Protein AF-A0A358GCY8-F1 (afdb_monomer_lite)

Secondary structure (DSSP, 8-state):
-----EEEEEEEEETTTTEEEEEETTEEEEEEHHHHHHH-TTS-TT-SEEEEEEEHHHHHHHHHHHHHT-TT-EEEEEEEEGGGTSEEEEEETTT--EEEE-HHHHHHHHT--TT--EEEEEE-HHHHHHHT---TTS---S---------

Sequence (151 aa):
MKIVPTVTLPYTRDRIAASFIVTLNGIERNIPYNLFLSLFPRINSRNRTANVEASAAELEALSVIADISDPLSSRITYELSERHGGNFVVTHMSSGQQLVCLPGAFRRIAGVSNRAVSGTATLSATKLAEVGFIIEGGNNNDCNYQYANYA

Structure (mmCIF, N/CA/C/O backbone):
data_AF-A0A358GCY8-F1
#
_entry.id   AF-A0A358GCY8-F1
#
loop_
_atom_site.group_PDB
_atom_site.id
_atom_site.type_symbol
_atom_site.label_atom_id
_atom_site.label_alt_id
_atom_site.label_comp_id
_atom_site.label_asym_id
_atom_site.label_entity_id
_atom_site.label_seq_id
_atom_site.pdbx_PDB_ins_code
_atom_site.Cartn_x
_atom_site.Cartn_y
_atom_site.Cartn_z
_atom_site.occupancy
_atom_site.B_iso_or_equiv
_atom_site.auth_seq_id
_atom_site.auth_comp_id
_atom_site.auth_asym_id
_atom_site.auth_atom_id
_atom_site.pdbx_PDB_model_num
ATOM 1 N N . MET A 1 1 ? -32.817 -8.575 23.057 1.00 46.72 1 MET A N 1
ATOM 2 C CA . MET A 1 1 ? -31.649 -7.715 22.774 1.00 46.72 1 MET A CA 1
ATOM 3 C C . MET A 1 1 ? -30.432 -8.636 22.724 1.00 46.72 1 MET A C 1
ATOM 5 O O . MET A 1 1 ? -30.115 -9.226 23.746 1.00 46.72 1 MET A O 1
ATOM 9 N N . LYS A 1 2 ? -29.862 -8.916 21.542 1.00 55.50 2 LYS A N 1
ATOM 10 C CA . LYS A 1 2 ? -28.683 -9.797 21.423 1.00 55.50 2 LYS A CA 1
ATOM 11 C C . LYS A 1 2 ? -27.443 -8.954 21.711 1.00 55.50 2 LYS A C 1
ATOM 13 O O . LYS A 1 2 ? -27.192 -7.999 20.986 1.00 55.50 2 LYS A O 1
ATOM 18 N N . ILE A 1 3 ? -26.713 -9.285 22.771 1.00 63.44 3 ILE A N 1
ATOM 19 C CA . ILE A 1 3 ? -25.400 -8.697 23.039 1.00 63.44 3 ILE A CA 1
ATOM 20 C C . ILE A 1 3 ? -24.442 -9.348 22.040 1.00 63.44 3 ILE A C 1
ATOM 22 O O . ILE A 1 3 ? -24.233 -10.559 22.089 1.00 63.44 3 ILE A O 1
ATOM 26 N N . VAL A 1 4 ? -23.945 -8.571 21.079 1.00 70.94 4 VAL A N 1
ATOM 27 C CA . VAL A 1 4 ? -22.895 -9.027 20.163 1.00 70.94 4 VAL A CA 1
ATOM 28 C C . VAL A 1 4 ? -21.564 -8.784 20.872 1.00 70.94 4 VAL A C 1
ATOM 30 O O . VAL A 1 4 ? -21.340 -7.655 21.308 1.00 70.94 4 VAL A O 1
ATOM 33 N N . PRO A 1 5 ? -20.706 -9.802 21.040 1.00 73.94 5 PRO A N 1
ATOM 34 C CA . PRO A 1 5 ? -19.403 -9.604 21.658 1.00 73.94 5 PRO A CA 1
ATOM 35 C C . PRO A 1 5 ? -18.565 -8.645 20.805 1.00 73.94 5 PRO A C 1
ATOM 37 O O . PRO A 1 5 ? -18.446 -8.829 19.590 1.00 73.94 5 PRO A O 1
ATOM 40 N N . THR A 1 6 ? -18.006 -7.624 21.451 1.00 83.25 6 THR A N 1
ATOM 41 C CA . THR A 1 6 ? -17.126 -6.625 20.841 1.00 83.25 6 THR A CA 1
ATOM 42 C C . THR A 1 6 ? -15.740 -6.674 21.474 1.00 83.25 6 THR A C 1
ATOM 44 O O . THR A 1 6 ? -15.575 -7.020 22.644 1.00 83.25 6 THR A O 1
ATOM 47 N N . VAL A 1 7 ? -14.728 -6.348 20.676 1.00 86.62 7 VAL A N 1
ATOM 48 C CA . VAL A 1 7 ? -13.330 -6.225 21.088 1.00 86.62 7 VAL A CA 1
ATOM 49 C C . VAL A 1 7 ? -12.910 -4.775 20.908 1.00 86.62 7 VAL A C 1
ATOM 51 O O . VAL A 1 7 ? -13.190 -4.160 19.881 1.00 86.62 7 VAL A O 1
ATOM 54 N N . THR A 1 8 ? -12.217 -4.228 21.900 1.00 90.00 8 THR A N 1
ATOM 55 C CA . THR A 1 8 ? -11.660 -2.878 21.820 1.00 90.00 8 THR A CA 1
ATOM 56 C C . THR A 1 8 ? -10.410 -2.882 20.944 1.00 90.00 8 THR A C 1
ATOM 58 O O . THR A 1 8 ? -9.398 -3.481 21.302 1.00 90.00 8 THR A O 1
ATOM 61 N N . LEU A 1 9 ? -10.474 -2.186 19.812 1.00 90.38 9 LEU A N 1
ATOM 62 C CA . LEU A 1 9 ? -9.393 -2.050 18.846 1.00 90.38 9 LEU A CA 1
ATOM 63 C C . LEU A 1 9 ? -8.826 -0.619 18.884 1.00 90.38 9 LEU A C 1
ATOM 65 O O . LEU A 1 9 ? -9.556 0.330 18.575 1.00 90.38 9 LEU A O 1
ATOM 69 N N . PRO A 1 10 ? -7.543 -0.427 19.238 1.00 91.56 10 PRO A N 1
ATOM 70 C CA . PRO A 1 10 ? -6.893 0.868 19.101 1.00 91.56 10 PRO A CA 1
ATOM 71 C C . PRO A 1 10 ? -6.637 1.191 17.626 1.00 91.56 10 PRO A C 1
ATOM 73 O O . PRO A 1 10 ? -6.293 0.317 16.828 1.00 91.56 10 PRO A O 1
ATOM 76 N N . TYR A 1 11 ? -6.769 2.467 17.271 1.00 90.94 11 TYR A N 1
ATOM 77 C CA . TYR A 1 11 ? -6.445 2.965 15.942 1.00 90.94 11 TYR A CA 1
ATOM 78 C C . TYR A 1 11 ? -5.690 4.295 16.004 1.00 90.94 11 TYR A C 1
ATOM 80 O O . TYR A 1 11 ? -5.930 5.140 16.872 1.00 90.94 11 TYR A O 1
ATOM 88 N N . THR A 1 12 ? -4.824 4.513 15.017 1.00 91.44 12 THR A N 1
ATOM 89 C CA . THR A 1 12 ? -4.105 5.771 14.790 1.00 91.44 12 THR A CA 1
ATOM 90 C C . THR A 1 12 ? -4.379 6.266 13.382 1.00 91.44 12 THR A C 1
ATOM 9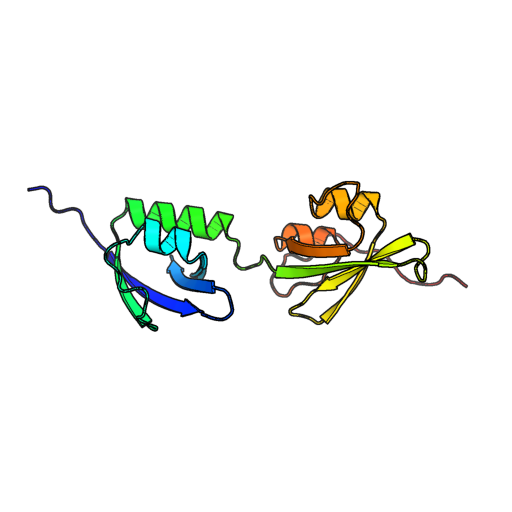2 O O . THR A 1 12 ? -4.308 5.513 12.423 1.00 91.44 12 THR A O 1
ATOM 95 N N . ARG A 1 13 ? -4.679 7.548 13.217 1.00 86.19 13 ARG A N 1
ATOM 96 C CA . ARG A 1 13 ? -4.848 8.166 11.906 1.00 86.19 13 ARG A CA 1
ATOM 97 C C . ARG A 1 13 ? -3.495 8.586 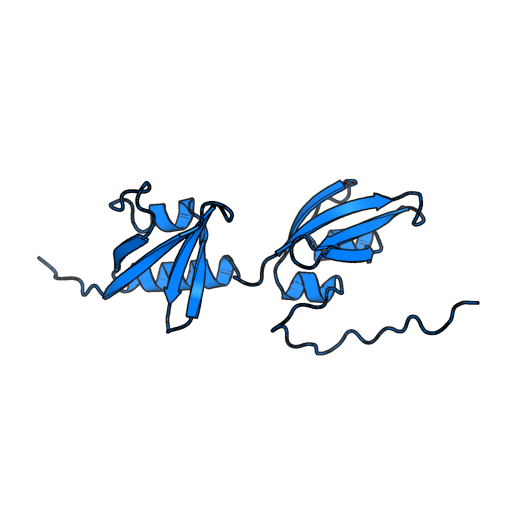11.342 1.00 86.19 13 ARG A C 1
ATOM 99 O O . ARG A 1 13 ? -2.840 9.463 11.910 1.00 86.19 13 ARG A O 1
ATOM 106 N N . ASP A 1 14 ? -3.157 8.063 10.171 1.00 79.75 14 ASP A N 1
ATOM 107 C CA . ASP A 1 14 ? -2.055 8.549 9.351 1.00 79.75 14 ASP A CA 1
ATOM 108 C C . ASP A 1 14 ? -2.592 9.515 8.283 1.00 79.75 14 ASP A C 1
ATOM 110 O O . ASP A 1 14 ? -3.334 9.158 7.366 1.00 79.75 14 ASP A O 1
ATOM 114 N N . ARG A 1 15 ? -2.241 10.797 8.423 1.00 74.12 15 ARG A N 1
ATOM 115 C CA . ARG A 1 15 ? -2.663 11.833 7.471 1.00 74.12 15 ARG A CA 1
ATOM 116 C C . ARG A 1 15 ? -1.856 11.810 6.181 1.00 74.12 15 ARG A C 1
ATOM 118 O O . ARG A 1 15 ? -2.380 12.265 5.171 1.00 74.12 15 ARG A O 1
ATOM 125 N N . ILE A 1 16 ? -0.616 11.329 6.225 1.00 68.12 16 ILE A N 1
ATOM 126 C CA . ILE A 1 16 ? 0.282 11.306 5.070 1.00 68.12 16 ILE A CA 1
ATOM 127 C C . ILE A 1 16 ? -0.162 10.188 4.128 1.00 68.12 16 ILE A C 1
ATOM 129 O O . ILE A 1 16 ? -0.359 10.431 2.939 1.00 68.12 16 ILE A O 1
ATOM 133 N N . ALA A 1 17 ? -0.409 8.997 4.676 1.00 63.50 17 ALA A N 1
ATOM 134 C CA . ALA A 1 17 ? -0.903 7.849 3.917 1.00 63.50 17 ALA A CA 1
ATOM 135 C C . ALA A 1 17 ? -2.422 7.879 3.651 1.00 63.50 17 ALA A C 1
ATOM 137 O O . ALA A 1 17 ? -2.934 7.029 2.927 1.00 63.50 17 ALA A O 1
ATOM 138 N N . ALA A 1 18 ? -3.146 8.866 4.199 1.00 79.88 18 ALA A N 1
ATOM 139 C CA . ALA A 1 18 ? -4.605 8.978 4.120 1.00 79.88 18 ALA A CA 1
ATOM 140 C C . ALA A 1 18 ? -5.323 7.691 4.574 1.00 79.88 18 ALA A C 1
ATOM 142 O O . ALA A 1 18 ? -6.187 7.142 3.883 1.00 79.88 18 ALA A O 1
ATOM 143 N N . SER A 1 19 ? -4.964 7.221 5.766 1.00 85.19 19 SER A N 1
ATOM 144 C CA . SER A 1 19 ? -5.374 5.918 6.274 1.00 85.19 19 SER A CA 1
ATOM 145 C C . SER A 1 19 ? -5.447 5.860 7.800 1.00 85.19 19 SER A C 1
ATOM 147 O O . SER A 1 19 ? -5.128 6.819 8.510 1.00 85.19 19 SER A O 1
ATOM 149 N N . PHE A 1 20 ? -5.923 4.728 8.306 1.00 87.31 20 PHE A N 1
ATOM 150 C CA . PHE A 1 20 ? -5.894 4.372 9.714 1.00 87.31 20 PHE A CA 1
ATOM 151 C C . PHE A 1 20 ? -4.997 3.159 9.923 1.00 87.31 20 PHE A C 1
ATOM 153 O O . PHE A 1 20 ? -5.111 2.160 9.224 1.00 87.31 20 PHE A O 1
ATOM 160 N N . ILE A 1 21 ? -4.118 3.254 10.906 1.00 86.75 21 ILE A N 1
ATOM 161 C CA . ILE A 1 21 ? -3.272 2.173 11.382 1.00 86.75 21 ILE A CA 1
ATOM 162 C C . ILE A 1 21 ? -4.012 1.486 12.526 1.00 86.75 21 ILE A C 1
ATOM 164 O O . ILE A 1 21 ? -4.420 2.148 13.483 1.00 86.75 21 ILE A O 1
ATOM 168 N N . VAL A 1 22 ? -4.183 0.174 12.421 1.00 89.25 22 VAL A N 1
ATOM 169 C CA . VAL A 1 22 ? -4.784 -0.684 13.450 1.00 89.25 22 VAL A CA 1
ATOM 170 C C . VAL A 1 22 ? -3.904 -1.894 13.704 1.00 89.25 22 VAL A C 1
ATOM 172 O O . VAL A 1 22 ? -3.204 -2.346 12.803 1.00 89.25 22 VAL A O 1
ATOM 175 N N . THR A 1 23 ? -3.963 -2.457 14.906 1.00 84.06 23 THR A N 1
ATOM 176 C CA . THR A 1 23 ? -3.241 -3.693 15.228 1.00 84.06 23 THR A CA 1
ATOM 177 C C . THR A 1 23 ? -4.190 -4.883 15.133 1.00 84.06 23 THR A C 1
ATOM 179 O O . THR A 1 23 ? -5.062 -5.054 15.980 1.00 84.06 23 THR A O 1
ATOM 182 N N . LEU A 1 24 ? -4.015 -5.722 14.113 1.00 82.88 24 LEU A N 1
ATOM 183 C CA . LEU A 1 24 ? -4.787 -6.950 13.909 1.00 82.88 24 LEU A CA 1
ATOM 184 C C . LEU A 1 24 ? -3.878 -8.154 14.142 1.00 82.88 24 LEU A C 1
ATOM 186 O O . LEU A 1 24 ? -2.825 -8.260 13.518 1.00 82.88 24 LEU A O 1
ATOM 190 N N . ASN A 1 25 ? -4.264 -9.058 15.048 1.00 79.25 25 ASN A N 1
ATOM 191 C CA . ASN A 1 25 ? -3.479 -10.251 15.405 1.00 79.25 25 ASN A CA 1
ATOM 192 C C . ASN A 1 25 ? -2.009 -9.943 15.768 1.00 79.25 25 ASN A C 1
ATOM 194 O O . ASN A 1 25 ? -1.106 -10.705 15.438 1.00 79.25 25 ASN A O 1
ATOM 198 N N . GLY A 1 26 ? -1.764 -8.802 16.422 1.00 73.69 26 GLY A N 1
ATOM 199 C CA . GLY A 1 26 ? -0.418 -8.353 16.799 1.00 73.69 26 GLY A CA 1
ATOM 200 C C . GLY A 1 26 ? 0.391 -7.695 15.675 1.00 73.69 26 GLY A C 1
ATOM 201 O O . GLY A 1 26 ? 1.536 -7.324 15.907 1.00 73.69 26 GLY A O 1
ATOM 202 N N . ILE A 1 27 ? -0.187 -7.517 14.484 1.00 76.88 27 ILE A N 1
ATOM 203 C CA . ILE A 1 27 ? 0.464 -6.898 13.323 1.00 76.88 27 ILE A CA 1
ATOM 204 C C . ILE A 1 27 ? -0.201 -5.554 13.031 1.00 76.88 27 ILE A C 1
ATOM 206 O O . ILE A 1 27 ? -1.427 -5.465 12.946 1.00 76.88 27 ILE A O 1
ATOM 210 N N . GLU A 1 28 ? 0.596 -4.502 12.848 1.00 80.69 28 GLU A N 1
ATOM 211 C CA . GLU A 1 28 ? 0.080 -3.216 12.382 1.00 80.69 28 GLU A CA 1
ATOM 212 C C . GLU A 1 28 ? -0.337 -3.297 10.913 1.00 80.69 28 GLU A C 1
ATOM 214 O O . GLU A 1 28 ? 0.402 -3.759 10.044 1.00 80.69 28 GLU A O 1
ATOM 219 N N . ARG A 1 29 ? -1.554 -2.844 10.634 1.00 82.00 29 ARG A N 1
ATOM 220 C CA . ARG A 1 29 ? -2.166 -2.851 9.311 1.00 82.00 29 ARG A CA 1
ATOM 221 C C . ARG A 1 29 ? -2.648 -1.460 8.967 1.00 82.00 29 ARG A C 1
ATOM 223 O O . ARG A 1 29 ? -3.204 -0.753 9.805 1.00 82.00 29 ARG A O 1
ATOM 230 N N . ASN A 1 30 ? -2.441 -1.094 7.711 1.00 83.38 30 ASN A N 1
ATOM 231 C CA . ASN A 1 30 ? -2.811 0.199 7.175 1.00 83.38 30 ASN A CA 1
ATOM 232 C C . ASN A 1 30 ? -4.130 0.055 6.400 1.00 83.38 30 ASN A C 1
ATOM 234 O O . ASN A 1 30 ? -4.216 -0.705 5.439 1.00 83.38 30 ASN A O 1
ATOM 238 N N . ILE A 1 31 ? -5.176 0.737 6.860 1.00 86.56 31 ILE A N 1
ATOM 239 C CA . ILE A 1 31 ? -6.539 0.625 6.340 1.00 86.56 31 ILE A CA 1
ATOM 240 C C . ILE A 1 31 ? -6.924 1.950 5.681 1.00 86.56 31 ILE A C 1
ATOM 242 O O . ILE A 1 31 ? -6.936 2.984 6.358 1.00 86.56 31 ILE A O 1
ATOM 246 N N . PRO A 1 32 ? -7.289 1.960 4.388 1.00 87.00 32 PRO A N 1
ATOM 247 C CA . PRO A 1 32 ? -7.704 3.173 3.701 1.00 87.00 32 PRO A CA 1
ATOM 248 C C . PRO A 1 32 ? -8.830 3.893 4.440 1.00 87.00 32 PRO A C 1
ATOM 250 O O . PRO A 1 32 ? -9.796 3.277 4.894 1.00 87.00 32 PRO A O 1
ATOM 253 N N . TYR A 1 33 ? -8.726 5.219 4.517 1.00 86.12 33 TYR A N 1
ATOM 254 C CA . TYR A 1 33 ? -9.609 6.055 5.332 1.00 86.12 33 TYR A CA 1
ATOM 255 C C . TYR A 1 33 ? -11.103 5.795 5.090 1.00 86.12 33 TYR A C 1
ATOM 257 O O . TYR A 1 33 ? -11.872 5.636 6.037 1.00 86.12 33 TYR A O 1
ATOM 265 N N . ASN A 1 34 ? -11.506 5.698 3.820 1.00 86.81 34 ASN A N 1
ATOM 266 C CA . ASN A 1 34 ? -12.903 5.480 3.442 1.00 86.81 34 ASN A CA 1
ATOM 267 C C . ASN A 1 34 ? -13.412 4.100 3.872 1.00 86.81 34 ASN A C 1
ATOM 269 O O . ASN A 1 34 ? -14.548 3.984 4.322 1.00 86.81 34 ASN A O 1
ATOM 273 N N . LEU A 1 35 ? -12.568 3.070 3.768 1.00 89.25 35 LEU A N 1
ATOM 274 C CA . LEU A 1 35 ? -12.932 1.707 4.148 1.00 89.25 35 LEU A CA 1
ATOM 275 C C . LEU A 1 35 ? -13.051 1.586 5.667 1.00 89.25 35 LEU A C 1
ATOM 277 O O . LEU A 1 35 ? -14.035 1.043 6.164 1.00 89.25 35 LEU A O 1
ATOM 281 N N . PHE A 1 36 ? -12.12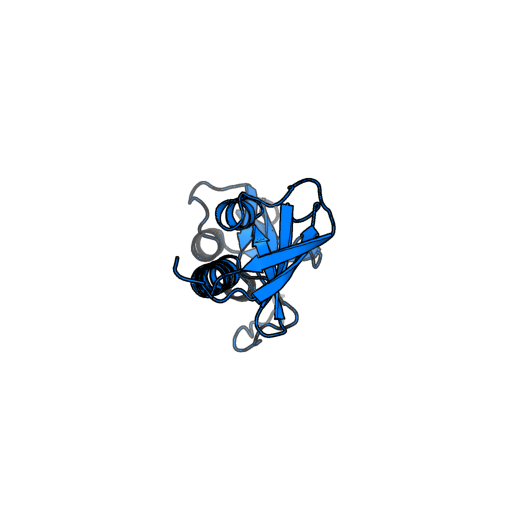0 2.189 6.408 1.00 90.88 36 PHE A N 1
ATOM 282 C CA . PHE A 1 36 ? -12.176 2.206 7.866 1.00 90.88 36 PHE A CA 1
ATOM 283 C C . PHE A 1 36 ? -13.441 2.905 8.388 1.00 90.88 36 PHE A C 1
ATOM 285 O O . PHE A 1 36 ? -14.165 2.352 9.212 1.00 90.88 36 PHE A O 1
ATOM 292 N N . LEU A 1 37 ? -13.759 4.098 7.872 1.00 91.12 37 LEU A N 1
ATOM 293 C CA . LEU A 1 37 ? -14.963 4.831 8.283 1.00 91.12 37 LEU A CA 1
ATOM 294 C C . LEU A 1 37 ? -16.266 4.175 7.813 1.00 91.12 37 LEU A C 1
ATOM 296 O O . LEU A 1 37 ? -17.301 4.396 8.437 1.00 91.12 37 LEU A O 1
ATOM 300 N N . SER A 1 38 ? -16.233 3.373 6.744 1.00 90.00 38 SER A N 1
ATOM 301 C CA . SER A 1 38 ? -17.403 2.599 6.311 1.00 90.00 38 SER A CA 1
ATOM 302 C C . SER A 1 38 ? -17.753 1.478 7.290 1.00 90.00 38 SER A C 1
ATOM 304 O O . SER A 1 38 ? -18.933 1.217 7.512 1.00 90.00 38 SER A O 1
ATOM 306 N N . LEU A 1 39 ? -16.738 0.870 7.915 1.00 91.06 39 LEU A N 1
ATOM 307 C CA . LEU A 1 39 ? -16.926 -0.131 8.963 1.00 91.06 39 LEU A CA 1
ATOM 308 C C . LEU A 1 39 ? -17.310 0.518 10.291 1.00 91.06 39 LEU A C 1
ATOM 310 O O . LEU A 1 39 ? -18.172 0.011 10.998 1.00 91.06 39 LEU A O 1
ATOM 314 N N . PHE A 1 40 ? -16.729 1.678 10.602 1.00 91.50 40 PHE A N 1
ATOM 315 C CA . PHE A 1 40 ? -16.958 2.362 11.872 1.00 91.50 40 PHE A CA 1
ATOM 316 C C . PHE A 1 40 ? -17.483 3.790 11.681 1.00 91.50 40 PHE A C 1
ATOM 318 O O . PHE A 1 40 ? -16.805 4.766 12.025 1.00 91.50 40 PHE A O 1
ATOM 325 N N . PRO A 1 41 ? -18.732 3.956 11.208 1.00 87.06 41 PRO A N 1
ATOM 326 C CA . PRO A 1 41 ? -19.297 5.272 10.899 1.00 87.06 41 PRO A CA 1
ATOM 327 C C . PRO A 1 41 ? -19.490 6.157 12.139 1.00 87.06 41 PRO A C 1
ATOM 329 O O . PRO A 1 41 ? -19.689 7.363 12.027 1.00 87.06 41 PRO A O 1
ATOM 332 N N . ARG A 1 42 ? -19.438 5.563 13.337 1.00 84.38 42 ARG A N 1
ATOM 333 C CA . ARG A 1 42 ? -19.601 6.257 14.623 1.00 84.38 42 ARG A CA 1
ATOM 334 C C . ARG A 1 42 ? -18.324 6.953 15.093 1.00 84.38 42 ARG A C 1
ATOM 336 O O . ARG A 1 42 ? -18.369 7.725 16.049 1.00 84.38 42 ARG A O 1
ATOM 343 N N . ILE A 1 43 ? -17.187 6.673 14.461 1.00 86.31 43 ILE A N 1
ATOM 344 C CA . ILE A 1 43 ? -15.911 7.263 14.848 1.00 86.31 43 ILE A CA 1
ATOM 345 C C . ILE A 1 43 ? -15.853 8.728 14.412 1.00 86.31 43 ILE A C 1
ATOM 347 O O . ILE A 1 43 ? -16.130 9.077 13.264 1.00 86.31 43 ILE A O 1
ATOM 351 N N . ASN A 1 44 ? -15.387 9.596 15.313 1.00 83.12 44 ASN A N 1
ATOM 352 C CA . ASN A 1 44 ? -15.020 10.953 14.935 1.00 83.12 44 ASN A CA 1
ATOM 353 C C . ASN A 1 44 ? -13.726 10.939 14.114 1.00 83.12 44 ASN A C 1
ATOM 355 O O . ASN A 1 44 ? -12.624 10.745 14.632 1.00 83.12 44 ASN A O 1
ATOM 359 N N . SER A 1 45 ? -13.864 11.222 12.825 1.00 76.94 45 SER A N 1
ATOM 360 C CA . SER A 1 45 ? -12.777 11.187 11.853 1.00 76.94 45 SER A CA 1
ATOM 361 C C . SER A 1 45 ? -11.665 12.224 12.113 1.00 76.94 45 SER A C 1
ATOM 363 O O . SER A 1 45 ? -10.579 12.155 11.527 1.00 76.94 45 SER A O 1
ATOM 365 N N . ARG A 1 46 ? -11.905 13.209 12.992 1.00 81.00 46 ARG A N 1
ATOM 366 C CA . ARG A 1 46 ? -10.906 14.204 13.418 1.00 81.00 46 ARG A CA 1
ATOM 367 C C . ARG A 1 46 ? -9.929 13.661 14.461 1.00 81.00 46 ARG A C 1
ATOM 369 O O . ARG A 1 46 ? -8.840 14.223 14.584 1.00 81.00 46 ARG A O 1
ATOM 376 N N . ASN A 1 47 ? -10.286 12.589 15.168 1.00 83.81 47 ASN A N 1
ATOM 377 C CA . ASN A 1 47 ? -9.435 12.009 16.201 1.00 83.81 47 ASN A CA 1
ATOM 378 C C . ASN A 1 47 ? -8.170 11.412 15.576 1.00 83.81 47 ASN A C 1
ATOM 380 O O . ASN A 1 47 ? -8.232 10.674 14.592 1.00 83.81 47 ASN A O 1
ATOM 384 N N . ARG A 1 48 ? -7.014 11.756 16.153 1.00 82.69 48 ARG A N 1
ATOM 385 C CA . ARG A 1 48 ? -5.712 11.238 15.712 1.00 82.69 48 ARG A CA 1
ATOM 386 C C . ARG A 1 48 ? -5.452 9.829 16.238 1.00 82.69 48 ARG A C 1
ATOM 388 O O . ARG A 1 48 ? -4.870 9.033 15.521 1.00 82.69 48 ARG A O 1
ATOM 395 N N . THR A 1 49 ? -5.900 9.534 17.448 1.00 87.62 49 THR A N 1
ATOM 396 C CA . THR A 1 49 ? -5.716 8.242 18.109 1.00 87.62 49 THR A CA 1
ATOM 397 C C . THR A 1 49 ? -6.930 8.009 18.990 1.00 87.62 49 THR A C 1
ATOM 399 O O . THR A 1 49 ? -7.317 8.924 19.720 1.00 87.62 49 THR A O 1
ATOM 402 N N . ALA A 1 50 ? -7.563 6.843 18.901 1.00 90.19 50 ALA A N 1
ATOM 403 C CA . ALA A 1 50 ? -8.620 6.442 19.828 1.00 90.19 50 ALA A CA 1
ATOM 404 C C . ALA A 1 50 ? -8.834 4.924 19.776 1.00 90.19 50 ALA A C 1
ATOM 406 O O . ALA A 1 50 ? -8.095 4.206 19.108 1.00 90.19 50 ALA A O 1
ATOM 407 N N . ASN A 1 51 ? -9.868 4.457 20.472 1.00 90.69 51 ASN A N 1
ATOM 408 C CA . ASN A 1 51 ? -10.307 3.071 20.443 1.00 90.69 51 ASN A CA 1
ATOM 409 C C . ASN A 1 51 ? -11.680 2.975 19.776 1.00 90.69 51 ASN A C 1
ATOM 411 O O . ASN A 1 51 ? -12.493 3.896 19.890 1.00 90.69 51 ASN A O 1
ATOM 415 N N . VAL A 1 52 ? -11.947 1.849 19.123 1.00 90.88 52 VAL A N 1
ATOM 416 C CA . VAL A 1 52 ? -13.275 1.487 18.628 1.00 90.88 52 VAL A CA 1
ATOM 417 C C . VAL A 1 52 ? -13.656 0.100 19.122 1.00 90.88 52 VAL A C 1
ATOM 419 O O . VAL A 1 52 ? -12.807 -0.777 19.239 1.00 90.88 52 VAL A O 1
ATOM 422 N N . GLU A 1 53 ? -14.931 -0.102 19.427 1.00 91.38 53 GLU A N 1
ATOM 423 C CA . GLU A 1 53 ? -15.474 -1.438 19.651 1.00 91.38 53 GLU A CA 1
ATOM 424 C C . GLU A 1 53 ? -15.776 -2.093 18.304 1.00 91.38 53 GLU A C 1
ATOM 426 O O . GLU A 1 53 ? -16.571 -1.566 17.527 1.00 91.38 53 GLU A O 1
ATOM 431 N N . ALA A 1 54 ? -15.140 -3.230 18.037 1.00 89.69 54 ALA A N 1
ATOM 432 C CA . ALA A 1 54 ? -15.318 -3.998 16.816 1.00 89.69 54 ALA A CA 1
ATOM 433 C C . ALA A 1 54 ? -15.946 -5.360 17.126 1.00 89.69 54 ALA A C 1
ATOM 435 O O . ALA A 1 54 ? -15.470 -6.114 17.975 1.00 89.69 54 ALA A O 1
ATOM 436 N N . SER A 1 55 ? -17.027 -5.682 16.430 1.00 91.44 55 SER A N 1
ATOM 437 C CA . SER A 1 55 ? -17.618 -7.017 16.392 1.00 91.44 55 SER A CA 1
ATOM 438 C C . SER A 1 55 ? -16.739 -7.992 15.601 1.00 91.44 55 SER A C 1
ATOM 440 O O . SER A 1 55 ? -15.872 -7.591 14.824 1.00 91.44 55 SER A O 1
ATOM 442 N N . ALA A 1 56 ? -16.995 -9.294 15.749 1.00 87.88 56 ALA A N 1
ATOM 443 C CA . ALA A 1 56 ? -16.274 -10.326 14.999 1.00 87.88 56 ALA A CA 1
ATOM 444 C C . ALA A 1 56 ? -16.347 -10.120 13.471 1.00 87.88 56 ALA A C 1
ATOM 446 O O . ALA A 1 56 ? -15.340 -10.276 12.789 1.00 87.88 56 ALA A O 1
ATOM 447 N N . ALA A 1 57 ? -17.505 -9.700 12.949 1.00 88.12 57 ALA A N 1
ATOM 448 C CA . ALA A 1 57 ? -17.683 -9.427 11.522 1.00 88.12 57 ALA A CA 1
ATOM 449 C C . ALA A 1 57 ? -16.891 -8.193 11.054 1.00 88.12 57 ALA A C 1
ATOM 451 O O . ALA A 1 57 ? -16.340 -8.186 9.957 1.00 88.12 57 ALA A O 1
ATOM 452 N N . GLU A 1 58 ? -16.799 -7.149 11.883 1.00 91.25 58 GLU A N 1
ATOM 453 C CA . GLU A 1 58 ? -15.999 -5.957 11.567 1.00 91.25 58 GLU A CA 1
ATOM 454 C C . GLU A 1 58 ? -14.495 -6.257 11.624 1.00 91.25 58 GLU A C 1
ATOM 456 O O . GLU A 1 58 ? -13.746 -5.756 10.790 1.00 91.25 58 GLU A O 1
ATOM 461 N N . LEU A 1 59 ? -14.047 -7.107 12.556 1.00 89.81 59 LEU A N 1
ATOM 462 C CA . LEU A 1 59 ? -12.661 -7.588 12.613 1.00 89.81 59 LEU A CA 1
ATOM 463 C C . LEU A 1 59 ? -12.300 -8.464 11.407 1.00 89.81 59 LEU A C 1
ATOM 465 O O . LEU A 1 59 ? -11.205 -8.331 10.856 1.00 89.81 59 LEU A O 1
ATOM 469 N N . GLU A 1 60 ? -13.211 -9.336 10.978 1.00 88.50 60 GLU A N 1
ATOM 470 C CA . GLU A 1 60 ? -13.049 -10.135 9.762 1.00 88.50 60 GLU A CA 1
ATOM 471 C C . GLU A 1 60 ? -12.953 -9.227 8.530 1.00 88.50 60 GLU A C 1
ATOM 473 O O . GLU A 1 60 ? -11.997 -9.326 7.764 1.00 88.50 60 GLU A O 1
ATOM 478 N N . ALA A 1 61 ? -13.870 -8.265 8.388 1.00 88.62 61 ALA A N 1
ATOM 479 C CA . ALA A 1 61 ? -13.839 -7.302 7.292 1.00 88.62 61 ALA A CA 1
ATOM 480 C C . ALA A 1 61 ? -12.556 -6.458 7.296 1.00 88.62 61 ALA A C 1
ATOM 482 O O . ALA A 1 61 ? -11.954 -6.258 6.244 1.00 88.62 61 ALA A O 1
ATOM 483 N N . LEU A 1 62 ? -12.098 -5.997 8.465 1.00 89.31 62 LEU A N 1
ATOM 484 C CA . LEU A 1 62 ? -10.816 -5.306 8.607 1.00 89.31 62 LEU A CA 1
ATOM 485 C C . LEU A 1 62 ? -9.638 -6.177 8.177 1.00 89.31 62 LEU A C 1
ATOM 487 O O . LEU A 1 62 ? -8.723 -5.659 7.548 1.00 89.31 62 LEU A O 1
ATOM 491 N N . SER A 1 63 ? -9.658 -7.469 8.503 1.00 84.19 63 SER A N 1
ATOM 492 C CA . SER A 1 63 ? -8.599 -8.406 8.113 1.00 84.19 63 SER A CA 1
ATOM 493 C C . SER A 1 63 ? -8.574 -8.589 6.597 1.00 84.19 63 SER A C 1
ATOM 495 O O . SER A 1 63 ? -7.528 -8.425 5.982 1.00 84.19 63 SER A O 1
ATOM 497 N N . VAL A 1 64 ? -9.740 -8.777 5.973 1.00 84.19 64 VAL A N 1
ATOM 498 C CA . VAL A 1 64 ? -9.868 -8.840 4.509 1.00 84.19 64 VAL A CA 1
ATOM 499 C C . VAL A 1 64 ? -9.399 -7.539 3.856 1.00 84.19 64 VAL A C 1
ATOM 501 O O . VAL A 1 64 ? -8.643 -7.565 2.888 1.00 84.19 64 VAL A O 1
ATOM 504 N N . ILE A 1 65 ? -9.802 -6.381 4.388 1.00 85.75 65 ILE A N 1
ATOM 505 C CA . ILE A 1 65 ? -9.345 -5.086 3.874 1.00 85.75 65 ILE A CA 1
ATOM 506 C C . ILE A 1 65 ? -7.840 -4.941 4.062 1.00 85.75 65 ILE A C 1
ATOM 508 O O . ILE A 1 65 ? -7.196 -4.444 3.151 1.00 85.75 65 ILE A O 1
ATOM 512 N N . ALA A 1 66 ? -7.276 -5.352 5.195 1.00 78.06 66 ALA A N 1
ATOM 513 C CA . ALA A 1 66 ? -5.842 -5.293 5.458 1.00 78.06 66 ALA A CA 1
ATOM 514 C C . ALA A 1 66 ? -5.042 -6.171 4.489 1.00 78.06 66 ALA A C 1
ATOM 516 O O . ALA A 1 66 ? -3.978 -5.755 4.035 1.00 78.06 66 ALA A O 1
ATOM 517 N N . ASP A 1 67 ? -5.565 -7.351 4.159 1.00 71.81 67 ASP A N 1
ATOM 518 C CA . ASP A 1 67 ? -4.957 -8.273 3.202 1.00 71.81 67 ASP A CA 1
ATOM 519 C C . ASP A 1 67 ? -5.036 -7.725 1.768 1.00 71.81 67 ASP A C 1
ATOM 521 O O . ASP A 1 67 ? -4.084 -7.851 1.002 1.00 71.81 67 ASP A O 1
ATOM 525 N N . ILE A 1 68 ? -6.134 -7.049 1.411 1.00 68.50 68 ILE A N 1
ATOM 526 C CA . ILE A 1 68 ? -6.295 -6.384 0.105 1.00 68.50 68 ILE A CA 1
ATOM 527 C C . ILE A 1 68 ? -5.479 -5.086 0.022 1.00 68.50 68 ILE A C 1
ATOM 529 O O . ILE A 1 68 ? -4.929 -4.757 -1.027 1.00 68.50 68 ILE A O 1
ATOM 533 N N . SER A 1 69 ? -5.420 -4.328 1.117 1.00 64.81 69 SER A N 1
ATOM 534 C CA . SER A 1 69 ? -4.777 -3.008 1.204 1.00 64.81 69 SER A CA 1
ATOM 535 C C . SER A 1 69 ? -3.273 -3.096 1.454 1.00 64.81 69 SER A C 1
ATOM 537 O O . SER A 1 69 ? -2.672 -2.068 1.742 1.00 64.81 69 SER A O 1
ATOM 539 N N . ASP A 1 70 ? -2.711 -4.307 1.360 1.00 57.28 70 ASP A N 1
ATOM 540 C CA . ASP A 1 70 ? -1.313 -4.715 1.499 1.00 57.28 70 ASP A CA 1
ATOM 541 C C . ASP A 1 70 ? -0.385 -3.640 2.111 1.00 57.28 70 ASP A C 1
ATOM 543 O O . ASP A 1 70 ? -0.007 -2.690 1.416 1.00 57.28 70 ASP A O 1
ATOM 547 N N . PRO A 1 71 ? 0.044 -3.770 3.384 1.00 52.28 71 PRO A N 1
ATOM 548 C CA . PRO A 1 71 ? 1.011 -2.852 3.994 1.00 52.28 71 PRO A CA 1
ATOM 549 C C . PRO A 1 71 ? 2.376 -2.835 3.286 1.00 52.28 71 PRO A C 1
ATOM 551 O O . PRO A 1 71 ? 3.197 -1.973 3.584 1.00 52.28 71 PRO A O 1
ATOM 554 N N . LEU A 1 72 ? 2.622 -3.748 2.342 1.00 56.22 72 LEU A N 1
ATOM 555 C CA . LEU A 1 72 ? 3.794 -3.731 1.473 1.00 56.22 72 LEU A CA 1
ATOM 556 C C . LEU A 1 72 ? 3.550 -3.025 0.131 1.00 56.22 72 LEU A C 1
ATOM 558 O O . LEU A 1 72 ? 4.449 -2.956 -0.713 1.00 56.22 72 LEU A O 1
ATOM 562 N N . SER A 1 73 ? 2.342 -2.504 -0.095 1.00 65.12 73 SER A N 1
ATOM 563 C CA . SER A 1 73 ? 2.056 -1.752 -1.300 1.00 65.12 73 SER A CA 1
ATOM 564 C C . SER A 1 73 ? 2.721 -0.381 -1.240 1.00 65.12 73 SER A C 1
ATOM 566 O O . SER A 1 73 ? 2.471 0.432 -0.352 1.00 65.12 73 SER A O 1
ATOM 568 N N . SER A 1 74 ? 3.617 -0.123 -2.186 1.00 73.25 74 SER A N 1
ATOM 569 C CA . SER A 1 74 ? 4.393 1.110 -2.226 1.00 73.25 74 SER A CA 1
ATOM 570 C C . SER A 1 74 ? 4.147 1.872 -3.514 1.00 73.25 74 SER A C 1
ATOM 572 O O . SER A 1 74 ? 3.821 1.320 -4.572 1.00 73.25 74 SER A O 1
ATOM 574 N N . ARG A 1 75 ? 4.273 3.194 -3.407 1.00 82.69 75 ARG A N 1
ATOM 575 C CA . ARG A 1 75 ? 4.115 4.092 -4.542 1.00 82.69 75 ARG A CA 1
ATOM 576 C C . ARG A 1 75 ? 5.357 4.085 -5.412 1.00 82.69 75 ARG A C 1
ATOM 578 O O . ARG A 1 75 ? 6.482 4.206 -4.927 1.00 82.69 75 ARG A O 1
ATOM 585 N N . ILE A 1 76 ? 5.111 4.043 -6.710 1.00 87.88 76 ILE A N 1
ATOM 586 C CA . ILE A 1 76 ? 6.103 4.283 -7.743 1.00 87.88 76 ILE A CA 1
ATOM 587 C C . ILE A 1 76 ? 5.697 5.487 -8.587 1.00 87.88 76 ILE A C 1
ATOM 589 O O . ILE A 1 76 ? 4.508 5.750 -8.800 1.00 87.88 76 ILE A O 1
ATOM 593 N N . THR A 1 77 ? 6.691 6.191 -9.109 1.00 92.69 77 THR A N 1
ATOM 594 C CA . THR A 1 77 ? 6.532 7.052 -10.281 1.00 92.69 77 THR A CA 1
ATOM 595 C C . THR A 1 77 ? 7.130 6.341 -11.484 1.00 92.69 77 THR A C 1
ATOM 597 O O . THR A 1 77 ? 8.047 5.534 -11.341 1.00 92.69 77 THR A O 1
ATOM 600 N N . TYR A 1 78 ? 6.599 6.593 -12.672 1.00 92.88 78 TYR A N 1
ATOM 601 C CA . TYR A 1 78 ? 7.158 6.047 -13.900 1.00 92.88 78 TYR A CA 1
ATOM 602 C C . TYR A 1 78 ? 7.088 7.070 -15.023 1.00 92.88 78 TYR A C 1
ATOM 604 O O . TYR A 1 78 ? 6.149 7.864 -15.093 1.00 92.88 78 TYR A O 1
ATOM 612 N N . GLU A 1 79 ? 8.066 7.025 -15.918 1.00 95.88 79 GLU A N 1
ATOM 613 C CA . GLU A 1 79 ? 8.131 7.862 -17.112 1.00 95.88 79 GLU A CA 1
ATOM 614 C C . GLU A 1 79 ? 8.837 7.115 -18.241 1.00 95.88 79 GLU A C 1
ATOM 616 O O . GLU A 1 79 ? 9.882 6.502 -18.040 1.00 95.88 79 GLU A O 1
ATOM 621 N N . LEU A 1 80 ? 8.255 7.149 -19.433 1.00 93.50 80 LEU A N 1
ATOM 622 C CA . LEU A 1 80 ? 8.846 6.636 -20.653 1.00 93.50 80 LEU A CA 1
ATOM 623 C C . LEU A 1 80 ? 9.943 7.606 -21.085 1.00 93.50 80 LEU A C 1
ATOM 625 O O . LEU A 1 80 ? 9.669 8.763 -21.394 1.00 93.50 80 LEU A O 1
ATOM 629 N N . SER A 1 81 ? 11.184 7.140 -21.095 1.00 91.69 81 SER A N 1
ATOM 630 C CA . SER A 1 81 ? 12.341 7.983 -21.345 1.00 91.69 81 SER A CA 1
ATOM 631 C C . SER A 1 81 ? 12.997 7.645 -22.676 1.00 91.69 81 SER A C 1
ATOM 633 O O . SER A 1 81 ? 13.548 6.557 -22.862 1.00 91.69 81 SER A O 1
ATOM 635 N N . GLU A 1 82 ? 13.022 8.622 -23.583 1.00 89.50 82 GLU A N 1
ATOM 636 C CA . GLU A 1 82 ? 13.779 8.541 -24.840 1.00 89.50 82 GLU A CA 1
ATOM 637 C C . GLU A 1 82 ? 15.281 8.346 -24.583 1.00 89.50 82 GLU A C 1
ATOM 639 O O . GLU A 1 82 ? 15.956 7.619 -25.310 1.00 89.50 82 GLU A O 1
ATOM 644 N N . ARG A 1 83 ? 15.805 8.908 -23.482 1.00 87.44 83 ARG A N 1
ATOM 645 C CA . ARG A 1 83 ? 17.210 8.720 -23.069 1.00 87.44 83 ARG A CA 1
ATOM 646 C C . ARG A 1 83 ? 17.545 7.268 -22.740 1.00 87.44 83 ARG A C 1
ATOM 648 O O . ARG A 1 83 ? 18.703 6.882 -22.837 1.00 87.44 83 ARG A O 1
ATOM 655 N N . HIS A 1 84 ? 16.542 6.476 -22.376 1.00 86.69 84 HIS A N 1
ATOM 656 C CA . HIS A 1 84 ? 16.679 5.051 -22.100 1.00 86.69 84 HIS A CA 1
ATOM 657 C C . HIS A 1 84 ? 16.108 4.190 -23.233 1.00 86.69 84 HIS A C 1
ATOM 659 O O . HIS A 1 84 ? 15.657 3.074 -22.986 1.00 86.69 84 HIS A O 1
ATOM 665 N N . GLY A 1 85 ? 16.114 4.695 -24.473 1.00 88.44 85 GLY A N 1
ATOM 666 C CA . GLY A 1 85 ? 15.687 3.940 -25.654 1.00 88.44 85 GLY A CA 1
ATOM 667 C C . GLY A 1 85 ? 14.185 3.663 -25.691 1.00 88.44 85 GLY A C 1
ATOM 668 O O . GLY A 1 85 ? 13.771 2.606 -26.160 1.00 88.44 85 GLY A O 1
ATOM 669 N N . GLY A 1 86 ? 13.372 4.571 -25.142 1.00 89.75 86 GLY A N 1
ATOM 670 C CA . GLY A 1 86 ? 11.921 4.401 -25.064 1.00 89.75 86 GLY A CA 1
ATOM 671 C C . GLY A 1 86 ? 11.479 3.402 -23.990 1.00 89.75 86 GLY A C 1
ATOM 672 O O . GLY A 1 86 ? 10.399 2.826 -24.098 1.00 89.75 86 GLY A O 1
ATOM 673 N N . ASN A 1 87 ? 12.301 3.178 -22.962 1.00 93.19 87 ASN A N 1
ATOM 674 C CA . ASN A 1 87 ? 11.967 2.348 -21.803 1.00 93.19 87 ASN A CA 1
ATOM 675 C C . ASN A 1 87 ? 11.410 3.187 -20.649 1.00 93.19 87 ASN A C 1
ATOM 677 O O . ASN A 1 87 ? 11.636 4.396 -20.582 1.00 93.19 87 ASN A O 1
ATOM 681 N N . PHE A 1 88 ? 10.694 2.553 -19.720 1.00 93.94 88 PHE A N 1
ATOM 682 C CA . PHE A 1 88 ? 10.256 3.241 -18.508 1.00 93.94 88 PHE A CA 1
ATOM 683 C C . PHE A 1 88 ? 11.398 3.369 -17.516 1.00 93.94 88 PHE A C 1
ATOM 685 O O . PHE A 1 88 ? 12.030 2.374 -17.184 1.00 93.94 88 PHE A O 1
ATOM 692 N N . VAL A 1 89 ? 11.586 4.567 -16.978 1.00 95.12 89 VAL A N 1
ATOM 693 C CA . VAL A 1 89 ? 12.283 4.787 -15.715 1.00 95.12 89 VAL A CA 1
ATOM 694 C C . VAL A 1 89 ? 11.233 4.752 -14.618 1.00 95.12 89 VAL A C 1
ATOM 696 O O . VAL A 1 89 ? 10.315 5.570 -14.611 1.00 95.12 89 VAL A O 1
ATOM 699 N N . VAL A 1 90 ? 11.347 3.788 -13.713 1.00 94.00 90 VAL A N 1
ATOM 700 C CA . VAL A 1 90 ? 10.422 3.579 -12.600 1.00 94.00 90 VAL A CA 1
ATOM 701 C C . VAL A 1 90 ? 11.156 3.904 -11.309 1.00 94.00 90 VAL A C 1
ATOM 703 O O . VAL A 1 90 ? 12.198 3.319 -11.034 1.00 94.00 90 VAL A O 1
ATOM 706 N N . THR A 1 91 ? 10.627 4.831 -10.515 1.00 89.88 91 THR A N 1
ATOM 707 C CA . THR A 1 91 ? 11.210 5.231 -9.228 1.00 89.88 91 THR A CA 1
ATOM 708 C C . THR A 1 91 ? 10.324 4.758 -8.091 1.00 89.88 91 THR A C 1
ATOM 710 O O . THR A 1 91 ? 9.149 5.117 -8.025 1.00 89.88 91 THR A O 1
ATOM 713 N N . HIS A 1 92 ? 10.888 3.993 -7.165 1.00 88.38 92 HIS A N 1
ATOM 714 C CA . HIS A 1 92 ? 10.227 3.635 -5.921 1.00 88.38 92 HIS A CA 1
ATOM 715 C C . HIS A 1 92 ? 10.311 4.796 -4.933 1.00 88.38 92 HIS A C 1
ATOM 717 O O . HIS A 1 92 ? 11.397 5.236 -4.563 1.00 88.38 92 HIS A O 1
ATOM 723 N N . MET A 1 93 ? 9.161 5.322 -4.513 1.00 80.75 93 MET A N 1
ATOM 724 C CA . MET A 1 93 ? 9.120 6.593 -3.788 1.00 80.75 93 MET A CA 1
ATOM 725 C C . MET A 1 93 ? 9.694 6.524 -2.372 1.00 80.75 93 MET A C 1
ATOM 727 O O . MET A 1 93 ? 10.198 7.531 -1.886 1.00 80.75 93 MET A O 1
ATOM 731 N N . SER A 1 94 ? 9.606 5.376 -1.700 1.0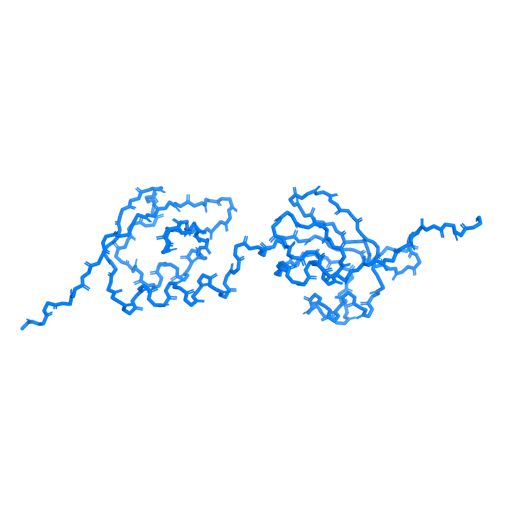0 74.50 94 SER A N 1
ATOM 732 C CA . SER A 1 94 ? 10.082 5.235 -0.319 1.00 74.50 94 SER A CA 1
ATOM 733 C C . SER A 1 94 ? 11.581 4.956 -0.239 1.00 74.50 94 SER A C 1
ATOM 735 O O . SER A 1 94 ? 12.245 5.518 0.625 1.00 74.50 94 SER A O 1
ATOM 737 N N . SER A 1 95 ? 12.130 4.134 -1.142 1.00 78.38 95 SER A N 1
ATOM 738 C CA . SER A 1 95 ? 13.567 3.809 -1.138 1.00 78.38 95 SER A CA 1
ATOM 739 C C . SER A 1 95 ? 14.408 4.680 -2.071 1.00 78.38 95 SER A C 1
ATOM 741 O O . SER A 1 95 ? 15.632 4.634 -2.001 1.00 78.38 95 SER A O 1
ATOM 743 N N . GLY A 1 96 ? 13.783 5.438 -2.976 1.00 80.44 96 GLY A N 1
ATOM 744 C CA . GLY A 1 96 ? 14.481 6.200 -4.013 1.00 80.44 96 GLY A CA 1
ATOM 745 C C . GLY A 1 96 ? 15.139 5.335 -5.094 1.00 80.44 96 GLY A C 1
ATOM 746 O O . GLY A 1 96 ? 15.780 5.880 -5.990 1.00 80.44 96 GLY A O 1
ATOM 747 N N . GLN A 1 97 ? 14.987 4.005 -5.040 1.00 86.12 97 GLN A N 1
ATOM 748 C CA . GLN A 1 97 ? 15.508 3.106 -6.068 1.00 86.12 97 GLN A CA 1
ATOM 749 C C . GLN A 1 97 ? 14.892 3.446 -7.426 1.00 86.12 97 GLN A C 1
ATOM 751 O O . GLN A 1 97 ? 13.693 3.720 -7.525 1.00 86.12 97 GLN A O 1
ATOM 756 N N . GLN A 1 98 ? 15.709 3.376 -8.473 1.00 93.06 98 GLN A N 1
ATOM 757 C CA . GLN A 1 98 ? 15.280 3.562 -9.853 1.00 93.06 98 GLN A CA 1
ATOM 758 C C . GLN A 1 98 ? 15.626 2.338 -10.683 1.00 93.06 98 GLN A C 1
ATOM 760 O O . GLN A 1 98 ? 16.733 1.812 -10.590 1.00 93.06 98 GLN A O 1
ATOM 765 N N . LEU A 1 99 ? 14.678 1.913 -11.510 1.00 93.06 99 LEU A N 1
ATOM 766 C CA . LEU A 1 99 ? 14.829 0.795 -12.430 1.00 93.06 99 LEU A CA 1
ATOM 767 C C . LEU A 1 99 ? 14.434 1.220 -13.838 1.00 93.06 99 LEU A C 1
ATOM 769 O O . LEU A 1 99 ? 13.547 2.055 -14.021 1.00 93.06 99 LEU A O 1
ATOM 773 N N . VAL A 1 100 ? 15.085 0.621 -14.833 1.00 93.31 100 VAL A N 1
ATOM 774 C CA . VAL A 1 100 ? 14.719 0.780 -16.241 1.00 93.31 100 VAL A CA 1
ATOM 775 C C . VAL A 1 100 ? 14.001 -0.484 -16.692 1.00 93.31 100 VAL A C 1
ATOM 777 O O . VAL A 1 100 ? 14.559 -1.576 -16.627 1.00 93.31 100 VAL A O 1
ATOM 780 N N . CYS A 1 101 ? 12.760 -0.344 -17.148 1.00 91.00 101 CYS A N 1
ATOM 781 C CA . CYS A 1 101 ? 11.900 -1.468 -17.493 1.00 91.00 10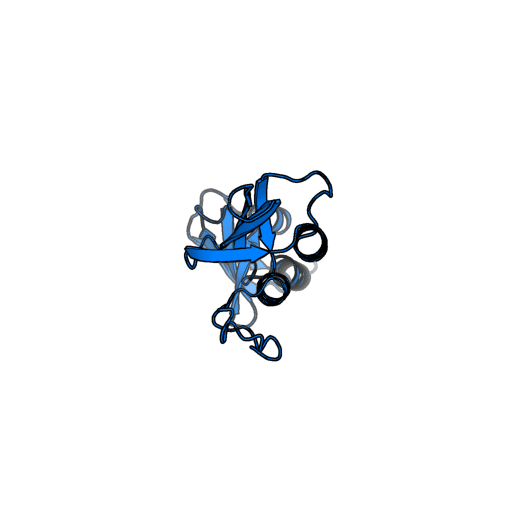1 CYS A CA 1
ATOM 782 C C . CYS A 1 101 ? 11.408 -1.378 -18.939 1.00 91.00 101 CYS A C 1
ATOM 784 O O . CYS A 1 101 ? 10.997 -0.316 -19.416 1.00 91.00 101 CYS A O 1
ATOM 786 N N . LEU A 1 102 ? 11.352 -2.529 -19.613 1.00 93.06 102 LEU A N 1
ATOM 787 C CA . LEU A 1 102 ? 10.737 -2.636 -20.936 1.00 93.06 102 LEU A CA 1
ATOM 788 C C . LEU A 1 102 ? 9.243 -2.257 -20.866 1.00 93.06 102 LEU A C 1
ATOM 790 O O . LEU A 1 102 ? 8.537 -2.760 -19.981 1.00 93.06 102 LEU A O 1
ATOM 794 N N . PRO A 1 103 ? 8.708 -1.461 -21.814 1.00 91.06 103 PRO A N 1
ATOM 795 C CA . PRO A 1 103 ? 7.334 -0.964 -21.752 1.00 91.06 103 PRO A CA 1
ATOM 796 C C . PRO A 1 103 ? 6.269 -2.045 -21.609 1.00 91.06 103 PRO A C 1
ATOM 798 O O . PRO A 1 103 ? 5.389 -1.933 -20.758 1.00 91.06 103 PRO A O 1
ATOM 801 N N . GLY A 1 104 ? 6.353 -3.108 -22.413 1.00 88.12 104 GLY A N 1
ATOM 802 C CA . GLY A 1 104 ? 5.384 -4.205 -22.368 1.00 88.12 104 GLY A CA 1
ATOM 803 C C . GLY A 1 104 ? 5.406 -4.965 -21.040 1.00 88.12 104 GLY A C 1
ATOM 804 O O . GLY A 1 104 ? 4.351 -5.276 -20.489 1.00 88.12 104 GLY A O 1
ATOM 805 N N . ALA A 1 105 ? 6.600 -5.220 -20.496 1.00 89.69 105 ALA A N 1
ATOM 806 C CA . ALA A 1 105 ? 6.757 -5.914 -19.222 1.00 89.69 105 ALA A CA 1
ATOM 807 C C . ALA A 1 105 ? 6.215 -5.068 -18.065 1.00 89.69 105 ALA A C 1
ATOM 809 O O . ALA A 1 105 ? 5.375 -5.548 -17.306 1.00 89.69 105 ALA A O 1
ATOM 810 N N . PHE A 1 106 ? 6.618 -3.795 -17.992 1.00 93.00 106 PHE A N 1
ATOM 811 C CA . PHE A 1 106 ? 6.166 -2.889 -16.941 1.00 93.00 106 PHE A CA 1
ATOM 812 C C . PHE A 1 106 ? 4.648 -2.709 -16.955 1.00 93.00 106 PHE A C 1
ATOM 814 O O . PHE A 1 106 ? 4.005 -2.892 -15.928 1.00 93.00 106 PHE A O 1
ATOM 821 N N . ARG A 1 107 ? 4.052 -2.416 -18.118 1.00 91.12 107 ARG A N 1
ATOM 822 C CA . ARG A 1 107 ? 2.596 -2.220 -18.242 1.00 91.12 107 ARG A CA 1
ATOM 823 C C . ARG A 1 107 ? 1.810 -3.436 -17.762 1.00 91.12 107 ARG A C 1
ATOM 825 O O . ARG A 1 107 ? 0.827 -3.277 -17.044 1.00 91.12 107 ARG A O 1
ATOM 832 N N . ARG A 1 108 ? 2.277 -4.639 -18.109 1.00 89.50 108 ARG A N 1
ATOM 833 C CA . ARG A 1 108 ? 1.677 -5.908 -17.680 1.00 89.50 108 ARG A CA 1
ATOM 834 C C . ARG A 1 108 ? 1.762 -6.102 -16.164 1.00 89.50 108 ARG A C 1
ATOM 836 O O . ARG A 1 108 ? 0.745 -6.409 -15.554 1.00 89.50 108 ARG A O 1
ATOM 843 N N . ILE A 1 109 ? 2.936 -5.903 -15.563 1.00 87.38 109 ILE A N 1
ATOM 844 C CA . ILE A 1 109 ? 3.148 -6.108 -14.118 1.00 87.38 109 ILE A CA 1
ATOM 845 C C . ILE A 1 109 ? 2.400 -5.037 -13.308 1.00 87.38 109 ILE A C 1
ATOM 847 O O . ILE A 1 109 ? 1.618 -5.337 -12.401 1.00 87.38 109 ILE A O 1
ATOM 851 N N . ALA A 1 110 ? 2.578 -3.769 -13.685 1.00 82.81 110 ALA A N 1
ATOM 852 C CA . ALA A 1 110 ? 1.983 -2.629 -13.002 1.00 82.81 110 ALA A CA 1
ATOM 853 C C . ALA A 1 110 ? 0.470 -2.490 -13.247 1.00 82.81 110 ALA A C 1
ATOM 855 O O . ALA A 1 110 ? -0.200 -1.760 -12.520 1.00 82.81 110 ALA A O 1
ATOM 856 N N . GLY A 1 111 ? -0.086 -3.185 -14.246 1.00 86.12 111 GLY A N 1
ATOM 857 C CA . GLY A 1 111 ? -1.502 -3.095 -14.610 1.00 86.12 111 GLY A CA 1
ATOM 858 C C . GLY A 1 111 ? -1.906 -1.718 -15.142 1.00 86.12 111 GLY A C 1
ATOM 859 O O . GLY A 1 111 ? -3.059 -1.315 -14.997 1.00 86.12 111 GLY A O 1
ATOM 860 N N . VAL A 1 112 ? -0.962 -0.972 -15.721 1.00 86.00 112 VAL A N 1
ATOM 861 C CA . VAL A 1 112 ? -1.225 0.359 -16.283 1.00 86.00 112 VAL A CA 1
ATOM 862 C C . VAL A 1 112 ? -1.624 0.267 -17.757 1.00 86.00 112 VAL A C 1
ATOM 864 O O . VAL A 1 112 ? -1.346 -0.717 -18.441 1.00 86.00 112 VAL A O 1
ATOM 867 N N . SER A 1 113 ? -2.283 1.311 -18.266 1.00 88.69 113 SER A N 1
ATOM 868 C CA . SER A 1 113 ? -2.736 1.368 -19.662 1.00 88.69 113 SER A CA 1
ATOM 869 C C . SER A 1 113 ? -1.597 1.134 -20.661 1.00 88.69 113 SER A C 1
ATOM 871 O O . SER A 1 113 ? -0.488 1.646 -20.498 1.00 88.69 113 SER A O 1
ATOM 873 N N . ASN A 1 114 ? -1.905 0.473 -21.781 1.00 87.75 114 ASN A N 1
ATOM 874 C CA . ASN A 1 114 ? -0.968 0.316 -22.899 1.00 87.75 114 ASN A CA 1
ATOM 875 C C . ASN A 1 114 ? -0.511 1.648 -23.514 1.00 87.75 114 ASN A C 1
ATOM 877 O O . ASN A 1 114 ? 0.510 1.690 -24.196 1.00 87.75 114 ASN A O 1
ATOM 881 N N . ARG A 1 115 ? -1.251 2.735 -23.266 1.00 89.12 115 ARG A N 1
ATOM 882 C CA . ARG A 1 115 ? -0.915 4.098 -23.703 1.00 89.12 115 ARG A CA 1
ATOM 883 C C . ARG A 1 115 ? -0.243 4.935 -22.615 1.00 89.12 115 ARG A C 1
ATOM 885 O O . ARG A 1 115 ? 0.024 6.107 -22.848 1.00 89.12 115 ARG A O 1
ATOM 892 N N . ALA A 1 116 ? -0.007 4.371 -21.430 1.00 85.44 116 ALA A N 1
ATOM 893 C CA . ALA A 1 116 ? 0.665 5.090 -20.360 1.00 85.44 116 ALA A CA 1
ATOM 894 C C . ALA A 1 116 ? 2.077 5.485 -20.816 1.00 85.44 116 ALA A C 1
ATOM 896 O O . ALA A 1 116 ? 2.794 4.661 -21.394 1.00 85.44 116 ALA A O 1
ATOM 897 N N . VAL A 1 117 ? 2.439 6.742 -20.570 1.00 90.62 117 VAL A N 1
ATOM 898 C CA . VAL A 1 117 ? 3.762 7.317 -20.864 1.00 90.62 117 VAL A CA 1
ATOM 899 C C . VAL A 1 117 ? 4.414 7.867 -19.605 1.00 90.62 117 VAL A C 1
ATOM 901 O O . VAL A 1 117 ? 5.618 7.758 -19.462 1.00 90.62 117 VAL A O 1
ATOM 904 N N . SER A 1 118 ? 3.644 8.366 -18.645 1.00 94.38 118 SER A N 1
ATOM 905 C CA . SER A 1 118 ? 4.138 8.712 -17.317 1.00 94.38 118 SER A CA 1
ATOM 906 C C . SER A 1 118 ? 3.001 8.692 -16.303 1.00 94.38 118 SER A C 1
ATOM 908 O O . SER A 1 118 ? 1.823 8.692 -16.678 1.00 94.38 118 SER A O 1
ATOM 910 N N . GLY A 1 119 ? 3.339 8.643 -15.018 1.00 90.06 119 GLY A N 1
ATOM 911 C CA . GLY A 1 119 ? 2.353 8.721 -13.953 1.00 90.06 119 GLY A CA 1
ATOM 912 C C . GLY A 1 119 ? 2.847 8.176 -12.624 1.00 90.06 119 GLY A C 1
ATOM 913 O O . GLY A 1 119 ? 4.042 8.017 -12.381 1.00 90.06 119 GLY A O 1
ATOM 914 N N . THR A 1 120 ? 1.882 7.888 -11.756 1.00 85.06 120 THR A N 1
ATOM 915 C CA . THR A 1 120 ? 2.116 7.201 -10.486 1.00 85.06 120 THR A CA 1
ATOM 916 C C . THR A 1 120 ? 1.259 5.948 -10.410 1.00 85.06 120 THR A C 1
ATOM 918 O O . THR A 1 120 ? 0.179 5.886 -11.001 1.00 85.06 120 THR A O 1
ATOM 921 N N . ALA A 1 121 ? 1.760 4.931 -9.719 1.00 83.19 121 ALA A N 1
ATOM 922 C CA . ALA A 1 121 ? 1.023 3.710 -9.431 1.00 83.19 121 ALA A CA 1
ATOM 923 C C . ALA A 1 121 ? 1.347 3.241 -8.014 1.00 83.19 121 ALA A C 1
ATOM 925 O O . ALA A 1 121 ? 2.426 3.511 -7.489 1.00 83.19 121 ALA A O 1
ATOM 926 N N . THR A 1 122 ? 0.404 2.534 -7.404 1.00 83.50 122 THR A N 1
ATOM 927 C CA . THR A 1 122 ? 0.631 1.815 -6.151 1.00 83.50 122 THR A CA 1
ATOM 928 C C . THR A 1 122 ? 0.702 0.336 -6.490 1.00 83.50 122 THR A C 1
ATOM 930 O O . THR A 1 122 ? -0.236 -0.203 -7.077 1.00 83.50 122 THR A O 1
ATOM 933 N N . LEU A 1 123 ? 1.824 -0.301 -6.169 1.00 81.12 123 LEU A N 1
ATOM 934 C CA . LEU A 1 123 ? 2.078 -1.711 -6.459 1.00 81.12 123 LEU A CA 1
ATOM 935 C C . LEU A 1 123 ? 2.265 -2.474 -5.152 1.00 81.12 123 LEU A C 1
ATOM 937 O O . LEU A 1 123 ? 2.898 -1.940 -4.252 1.00 81.12 123 LEU A O 1
ATOM 941 N N . SER A 1 124 ? 1.745 -3.701 -5.062 1.00 78.44 124 SER A N 1
ATOM 942 C CA . SER A 1 124 ? 2.015 -4.628 -3.948 1.00 78.44 124 SER A CA 1
ATOM 943 C C . SER A 1 124 ? 3.498 -5.008 -3.879 1.00 78.44 124 SER A C 1
ATOM 945 O O . SER A 1 124 ? 4.212 -4.868 -4.878 1.00 78.44 124 SER A O 1
ATOM 947 N N . ALA A 1 125 ? 3.954 -5.567 -2.752 1.00 75.38 125 ALA A N 1
ATOM 948 C CA . ALA A 1 125 ? 5.337 -6.053 -2.627 1.00 75.38 125 ALA A CA 1
ATOM 949 C C . ALA A 1 125 ? 5.708 -7.042 -3.730 1.00 75.38 125 ALA A C 1
ATOM 951 O O . ALA A 1 125 ? 6.776 -6.948 -4.322 1.00 75.38 125 ALA A O 1
ATOM 952 N N . THR A 1 126 ? 4.808 -7.982 -4.014 1.00 78.12 126 THR A N 1
ATOM 953 C CA . THR A 1 126 ? 4.994 -8.995 -5.057 1.00 78.12 126 THR A CA 1
ATOM 954 C C . THR A 1 126 ? 5.204 -8.359 -6.422 1.00 78.12 126 THR A C 1
ATOM 956 O O . THR A 1 126 ? 6.163 -8.691 -7.106 1.00 78.12 126 THR A O 1
ATOM 959 N N . LYS A 1 127 ? 4.382 -7.373 -6.795 1.00 84.44 127 LYS A N 1
ATOM 960 C CA . LYS A 1 127 ? 4.541 -6.660 -8.068 1.00 84.44 127 LYS A CA 1
ATOM 961 C C . LYS A 1 127 ? 5.799 -5.805 -8.106 1.00 84.44 127 LYS A C 1
ATOM 963 O O . LYS A 1 127 ? 6.419 -5.688 -9.153 1.00 84.44 127 LYS A O 1
ATOM 968 N N . LEU A 1 128 ? 6.180 -5.194 -6.989 1.00 85.38 128 LEU A N 1
ATOM 969 C CA . LEU A 1 128 ? 7.428 -4.440 -6.887 1.00 85.38 128 LEU A CA 1
ATOM 970 C C . LEU A 1 128 ? 8.646 -5.357 -7.047 1.00 85.38 128 LEU A C 1
ATOM 972 O O . LEU A 1 128 ? 9.551 -5.009 -7.801 1.00 85.38 128 LEU A O 1
ATOM 976 N N . ALA A 1 129 ? 8.628 -6.539 -6.430 1.00 83.62 129 ALA A N 1
ATOM 977 C CA . ALA A 1 129 ? 9.648 -7.567 -6.617 1.00 83.62 129 ALA A CA 1
ATOM 978 C C . ALA A 1 129 ? 9.675 -8.089 -8.066 1.00 83.62 129 ALA A C 1
ATOM 980 O O . ALA A 1 129 ? 10.749 -8.216 -8.645 1.00 83.62 129 ALA A O 1
ATOM 981 N N . GLU A 1 130 ? 8.513 -8.293 -8.698 1.00 85.88 130 GLU A N 1
ATOM 982 C CA . GLU A 1 130 ? 8.411 -8.656 -10.122 1.00 85.88 130 GLU A CA 1
ATOM 983 C C . GLU A 1 130 ? 8.946 -7.562 -11.062 1.00 85.88 130 GLU A C 1
ATOM 985 O O . GLU A 1 130 ? 9.504 -7.872 -12.113 1.00 85.88 130 GLU A O 1
ATOM 990 N N . VAL A 1 131 ? 8.787 -6.281 -10.706 1.00 88.00 131 VAL A N 1
ATOM 991 C CA . VAL A 1 131 ? 9.434 -5.164 -11.421 1.00 88.00 131 VAL A CA 1
ATOM 992 C C . VAL A 1 131 ? 10.955 -5.176 -11.204 1.00 88.00 131 VAL A C 1
ATOM 994 O O . VAL A 1 131 ? 11.691 -4.710 -12.073 1.00 88.00 131 VAL A O 1
ATOM 997 N N . GLY A 1 132 ? 11.425 -5.733 -10.085 1.00 85.44 132 GLY A N 1
ATOM 998 C CA . GLY A 1 132 ? 12.839 -5.868 -9.728 1.00 85.44 132 GLY A CA 1
ATOM 999 C C . GLY A 1 132 ? 13.283 -5.001 -8.547 1.00 85.44 132 GLY A C 1
ATOM 1000 O O . GLY A 1 132 ? 14.482 -4.874 -8.308 1.00 85.44 132 GLY A O 1
ATOM 1001 N N . PHE A 1 133 ? 12.356 -4.367 -7.821 1.00 85.38 133 PHE A N 1
ATOM 1002 C CA . PHE A 1 133 ? 12.698 -3.584 -6.633 1.00 85.38 133 PHE A CA 1
ATOM 1003 C C . PHE A 1 133 ? 13.078 -4.491 -5.466 1.00 85.38 133 PHE A C 1
ATOM 1005 O O . PHE A 1 133 ? 12.415 -5.492 -5.196 1.00 85.38 133 PHE A O 1
ATOM 1012 N N . ILE A 1 134 ? 14.105 -4.082 -4.723 1.00 80.69 134 ILE A N 1
ATOM 1013 C CA . ILE A 1 134 ? 14.496 -4.745 -3.480 1.00 80.69 134 ILE A CA 1
ATOM 1014 C C . ILE A 1 134 ? 13.690 -4.116 -2.346 1.00 80.69 134 ILE A C 1
ATOM 1016 O O . ILE A 1 134 ? 13.853 -2.925 -2.058 1.00 80.69 134 ILE A O 1
ATOM 1020 N N . ILE A 1 135 ? 12.833 -4.914 -1.707 1.00 69.94 135 ILE A N 1
ATOM 1021 C CA . ILE A 1 135 ? 11.981 -4.489 -0.591 1.00 69.94 135 ILE A CA 1
ATOM 1022 C C . ILE A 1 135 ? 12.390 -5.261 0.661 1.00 69.94 135 ILE A C 1
ATOM 1024 O O . ILE A 1 135 ? 12.437 -6.492 0.653 1.00 69.94 135 ILE A O 1
ATOM 1028 N N . GLU A 1 136 ? 12.678 -4.548 1.749 1.00 59.72 136 GLU A N 1
ATOM 1029 C CA . GLU A 1 136 ? 12.957 -5.174 3.042 1.00 59.72 136 GLU A CA 1
ATOM 1030 C C . GLU A 1 136 ? 11.719 -5.942 3.539 1.00 59.72 136 GLU A C 1
ATOM 1032 O O . GLU A 1 136 ? 10.621 -5.393 3.609 1.00 59.72 136 GLU A O 1
ATOM 1037 N N . GLY A 1 137 ? 11.890 -7.232 3.852 1.00 51.56 137 GLY A N 1
ATOM 1038 C CA . GLY A 1 137 ? 10.811 -8.124 4.302 1.00 51.56 137 GLY A CA 1
ATOM 1039 C C . GLY A 1 137 ? 10.107 -8.929 3.199 1.00 51.56 137 GLY A C 1
ATOM 1040 O O . GLY A 1 137 ? 9.242 -9.744 3.512 1.00 51.56 137 GLY A O 1
ATOM 1041 N N . GLY A 1 138 ? 10.478 -8.756 1.926 1.00 43.56 138 GLY A N 1
ATOM 1042 C CA . GLY A 1 138 ? 10.051 -9.642 0.840 1.00 43.56 138 GLY A CA 1
ATOM 1043 C C . GLY A 1 138 ? 10.916 -10.903 0.785 1.00 43.56 138 GLY A C 1
ATOM 1044 O O . GLY A 1 138 ? 12.140 -10.813 0.867 1.00 43.56 138 GLY A O 1
ATOM 1045 N N . ASN A 1 139 ? 10.305 -12.084 0.635 1.00 39.38 139 ASN A N 1
ATOM 1046 C CA . ASN A 1 139 ? 11.046 -13.303 0.302 1.00 39.38 139 ASN A CA 1
ATOM 1047 C C . ASN A 1 139 ? 11.730 -13.103 -1.058 1.00 39.38 139 ASN A C 1
ATOM 1049 O O . ASN A 1 139 ? 11.111 -13.277 -2.105 1.00 39.38 139 ASN A O 1
ATOM 1053 N N . ASN A 1 140 ? 13.006 -12.720 -1.018 1.00 41.88 140 ASN A N 1
ATOM 1054 C CA . ASN A 1 140 ? 13.900 -12.610 -2.163 1.00 41.88 140 ASN A CA 1
ATOM 1055 C C . ASN A 1 140 ? 14.258 -14.008 -2.675 1.00 41.88 140 ASN A C 1
ATOM 1057 O O . ASN A 1 140 ? 15.384 -14.464 -2.503 1.00 41.88 140 ASN A O 1
ATOM 1061 N N . ASN A 1 141 ? 13.302 -14.689 -3.294 1.00 43.50 141 ASN A N 1
ATOM 1062 C CA . ASN A 1 141 ? 13.590 -15.853 -4.112 1.00 43.50 141 ASN A CA 1
ATOM 1063 C C . ASN A 1 141 ? 13.255 -15.487 -5.559 1.00 43.50 141 ASN A C 1
ATOM 1065 O O . ASN A 1 141 ? 12.114 -15.167 -5.876 1.00 43.50 141 ASN A O 1
ATOM 1069 N N . ASP A 1 142 ? 14.293 -15.534 -6.392 1.00 40.44 142 ASP A N 1
ATOM 1070 C CA . ASP A 1 142 ? 14.254 -15.546 -7.856 1.00 40.44 142 ASP A CA 1
ATOM 1071 C C . ASP A 1 142 ? 14.122 -14.200 -8.585 1.00 40.44 142 ASP A C 1
ATOM 1073 O O . ASP A 1 142 ? 13.138 -13.938 -9.261 1.00 40.44 142 ASP A O 1
ATOM 1077 N N . CYS A 1 143 ? 15.194 -13.397 -8.556 1.00 34.66 143 CYS A N 1
ATOM 1078 C CA . CYS A 1 143 ? 15.585 -12.525 -9.677 1.00 34.66 143 CYS A CA 1
ATOM 1079 C C . CYS A 1 143 ? 17.101 -12.270 -9.640 1.00 34.66 143 CYS A C 1
ATOM 1081 O O . CYS A 1 143 ? 17.585 -11.179 -9.346 1.00 34.66 143 CYS A O 1
ATOM 1083 N N . ASN A 1 144 ? 17.875 -13.316 -9.924 1.00 37.12 144 ASN A N 1
ATOM 1084 C CA . ASN A 1 144 ? 19.283 -13.186 -10.267 1.00 37.12 144 ASN A CA 1
ATOM 1085 C C . ASN A 1 144 ? 19.368 -12.857 -11.766 1.00 37.12 144 ASN A C 1
ATOM 1087 O O . ASN A 1 144 ? 19.258 -13.764 -12.583 1.00 37.12 144 ASN A O 1
ATOM 1091 N N . TYR A 1 145 ? 19.541 -11.587 -12.139 1.00 42.22 145 TYR A N 1
ATOM 1092 C CA . TYR A 1 145 ? 20.061 -11.222 -13.461 1.00 42.22 145 TYR A CA 1
ATOM 1093 C C . TYR A 1 145 ? 21.044 -10.055 -13.350 1.00 42.22 145 TYR A C 1
ATOM 1095 O O . TYR A 1 145 ? 20.697 -8.880 -13.366 1.00 42.22 145 TYR A O 1
ATOM 1103 N N . GLN A 1 146 ? 22.303 -10.459 -13.182 1.00 36.25 146 GLN A N 1
ATOM 1104 C CA . GLN A 1 146 ? 23.490 -9.950 -13.867 1.00 36.25 146 GLN A CA 1
ATOM 1105 C C . GLN A 1 146 ? 23.302 -8.666 -14.699 1.00 36.25 146 GLN A C 1
ATOM 1107 O O . GLN A 1 146 ? 22.879 -8.718 -15.849 1.00 36.25 146 GLN A O 1
ATOM 1112 N N . TYR A 1 147 ? 23.833 -7.556 -14.189 1.00 37.16 147 TYR A N 1
ATOM 1113 C CA . TYR A 1 147 ? 24.640 -6.661 -15.021 1.00 37.16 147 TYR A CA 1
ATOM 1114 C C . TYR A 1 147 ? 26.112 -6.880 -14.670 1.00 37.16 147 TYR A C 1
ATOM 1116 O O . TYR A 1 147 ? 26.780 -6.039 -14.077 1.00 37.16 147 TYR A O 1
ATOM 1124 N N . ALA A 1 148 ? 26.601 -8.070 -15.018 1.00 35.62 148 ALA A N 1
ATOM 1125 C CA . ALA A 1 148 ? 28.009 -8.268 -15.302 1.00 35.62 148 ALA A CA 1
ATOM 1126 C C . ALA A 1 148 ? 28.177 -8.063 -16.811 1.00 35.62 148 ALA A C 1
ATOM 1128 O O . ALA A 1 148 ? 27.645 -8.840 -17.594 1.00 35.62 148 ALA A O 1
ATOM 1129 N N . ASN A 1 149 ? 28.917 -7.019 -17.179 1.00 35.12 149 ASN A N 1
ATOM 1130 C CA . ASN A 1 149 ? 29.542 -6.817 -18.485 1.00 35.12 149 ASN A CA 1
ATOM 1131 C C . ASN A 1 149 ? 28.622 -6.812 -19.717 1.00 35.12 149 ASN A C 1
ATOM 1133 O O . ASN A 1 149 ? 28.361 -7.845 -20.326 1.00 35.12 149 ASN A O 1
ATOM 1137 N N . TYR A 1 150 ? 28.320 -5.609 -20.203 1.00 33.25 150 TYR A N 1
ATOM 1138 C CA . TYR A 1 150 ? 28.381 -5.360 -21.640 1.00 33.25 150 TYR A CA 1
ATOM 1139 C C . TYR A 1 150 ? 29.338 -4.188 -21.888 1.00 33.25 150 TYR A C 1
ATOM 1141 O O . TYR A 1 150 ? 29.066 -3.080 -21.438 1.00 33.25 150 TYR A O 1
ATOM 1149 N N . ALA A 1 151 ? 30.466 -4.567 -22.505 1.00 34.84 151 ALA A N 1
ATOM 1150 C CA . ALA A 1 151 ? 31.524 -3.834 -23.217 1.00 34.84 151 ALA A CA 1
ATOM 1151 C C . ALA A 1 151 ? 31.615 -2.305 -23.081 1.00 34.84 151 ALA A C 1
ATOM 1153 O O . ALA A 1 151 ? 30.671 -1.606 -23.506 1.00 34.84 151 ALA A O 1
#

pLDDT: mean 79.46, std 16.14, range [33.25, 95.88]

Radius of gyration: 19.74 Å; chains: 1; bounding box: 63×30×49 Å

Foldseek 3Di:
DDDFDWDKWKWFDDPVQCFIWTQQPNDTFTAHNVQLCVLVVVDDSPDGIDIDTHGPVSSVSVVVRRVVVAPQWFKKKWAQDVVLVRWIWIATPPVRDTDTHHLVQLCVLQVHDNPDGIDMGTHHNVSCVSSPDDDPPDPPDDDDDDPPDDD

=== Feature glossary ===
The record interleaves many kinds of information about one protein. Here is each kind framed as the question it answers.

Q: What does the local fold look like, residue by residue?
A: A 3Di character summarizes, for each residue, the relative orientation of the Cα frame of its nearest spatial neighbor. Because it encodes fold topology rather than chemistry, 3Di alignments detect remote structural similarity that sequence alignment misses.

Q: Which residues are in helices, strands, or loops?
A: Secondary structure is the local, repeating backbone conformation. DSSP classifies it into eight states by reading the hydrogen-bond network: three helix types (H, G, I), two β types (E, B), two non-regular types (T, S), and unstructured coil (-).

Q: How big and how compact is the whole molecule?
A: Three whole-structure scalars: the radius of gyration (RMS distance of Cα from centroid, in Å), the count of Cα–Cα contacts (pairs closer than 8 Å and separated by more than four residues in sequence — i.e. tertiary, not local, contacts), and the bounding-box dimensions. Together they distinguish compact globular folds from extended fibres or disordered chains.

Q: How confident is the AlphaFold model at each residue?
A: For AlphaFold models, the B-factor field carries pLDDT — the model's own estimate of local accuracy on a 0–100 scale. Regions with pLDDT<50 should be treated as essentially unmodeled; they often correspond to intrinsically disordered segments.

Q: What family and function is it annotated with?
A: Functional annotations link the protein to curated databases. InterPro entries identify conserved domains and families by matching the sequence against member-database signatures (Pfam, PROSITE, CDD, …). Gene Ontology (GO) terms describe molecular function, biological process, and cellular component in a controlled vocabulary. CATH places the structure in a hierarchical fold classification (Class/Architecture/Topology/Homologous-superfamily). The organism is the source species.

Q: What known structures does this most resemble?
A: Nearest PDB neighbors are the top structural matches found by Foldseek when searching this structure against the entire Protein Data Bank. Each hit 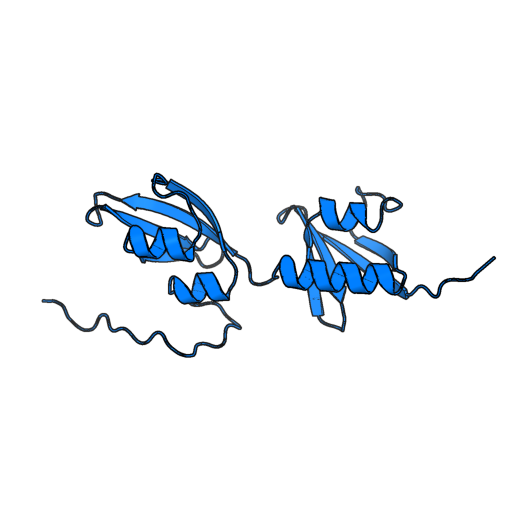reports a TM-score (0 to 1; >0.5 almost always implies the same fold) and an E-value. These are *structural* homologs — they may share no detectable sequence similarity.

Q: Which residues are buried vs exposed?
A: Solvent-accessible surface area (SASA) is the area in Å² traced out by the centre of a 1.4 Å probe sphere (a water molecule) rolled over the protein's van der Waals surface (Shrake–Rupley / Lee–Richards construction). Buried residues have near-zero SASA; fully exposed residues can exceed 200 Å². The total SASA scales roughly with the number of surface residues.

Q: What are the backbone torsion angles?
A: φ (phi) and ψ (psi) are the two rotatable backbone dihedrals per residue: φ is the C(i-1)–N–Cα–C torsion, ψ is the N–Cα–C–N(i+1) torsion, both in degrees on (−180°, 180°]. α-helical residues cluster near (−60°, −45°); β-strand residues near (−120°, +130°). A Ramachandran plot is simply a scatter of (φ, ψ) for every residue.

Q: Are the domains correctly placed relative to each other?
A: Predicted aligned error is AlphaFold's pairwise confidence. Unlike pLDDT (per-residue), PAE is per-residue-pair and captures whether two parts of the structure are correctly placed relative to each other. Units are ångströms of expected positional error.

Q: What if only a Cα trace is available?
A: P-SEA three-state annotation labels each residue as helix, strand, or coil based purely on the geometry of the Cα trace. It serves as a fallback when the full backbone (and thus DSSP) is unavailable.

Q: What is the amino-acid chain?
A: This is the polypeptide sequence — one letter per residue, N-terminus first. Length ranges from a few dozen residues for small domains to over a thousand for large multi-domain proteins.

Q: What do the rendered images show?
A: The six renders are orthographic views along the three Cartesian axes in both directions. Representation (cartoon, sticks, or surface) and color scheme (sequence-rainbow or by-chain) vary across proteins so the training set covers all the common visualization conventions.

Q: What do the diagnostic plots show?
A: Plot images: a contact map (which residues are close in 3D, as an N×N binary image), a Ramachandran scatter (backbone torsion angles, revealing secondary-structure composition at a glance), and — for AlphaFold structures — a PAE heatmap (pairwise prediction confidence).

Q: How mobile is each atom in the crystal?
A: B-factor (Debye–Waller factor) reflects atomic displacement in the crystal lattice. It is an experimental observable (units Å²), not a prediction; low values mean the atom is pinned down, high values mean it moves or is heterogeneous across the crystal.

Q: Where is each backbone atom in 3D?
A: The mmCIF table is the protein's shape written out atom by atom. For each backbone N, Cα, C, and carbonyl O, it records an (x, y, z) coordinate triple in Å plus the residue type, chain letter, and residue number.